Protein AF-A0A933CIS7-F1 (afdb_monomer_lite)

Foldseek 3Di:
DDDDPVNVVVVVQCVPVVSVVVVVVVVVVVVVVVVVVVVCVVVVHDPVRVVVVVVVVD

Secondary structure (DSSP, 8-state):
-PPPHHHHHHHHHTTSHHHHHHHHHHHHHHHHHHHHHHHHHHTT--HHHHHHHH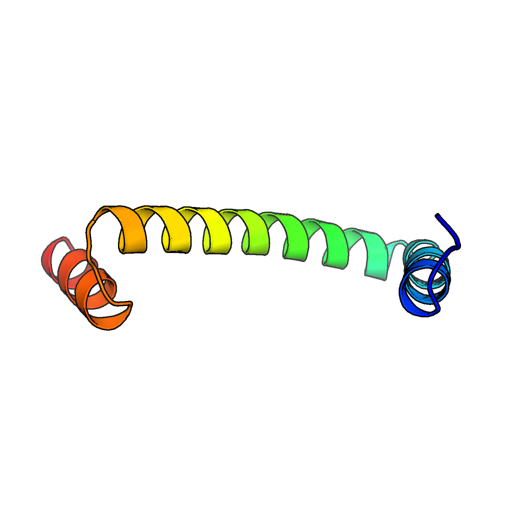HHT-

Sequence (58 aa):
MKKTNFDRYLEKQMQDPTFAARFKDAGEAWDVALQITALRQQAGLSQKDLARLLKGNS

pLDDT: mean 93.6, std 8.75, range [49.47, 98.06]

Structure (mmCIF, N/CA/C/O backbone):
data_AF-A0A933CIS7-F1
#
_entry.id   AF-A0A933CIS7-F1
#
loop_
_atom_site.group_PDB
_atom_site.id
_atom_site.type_symbol
_atom_site.label_atom_id
_atom_site.label_alt_id
_atom_site.label_comp_id
_atom_site.label_asym_id
_atom_site.label_entity_id
_atom_site.label_seq_id
_atom_site.pdbx_PDB_ins_code
_atom_site.Cartn_x
_atom_site.Cartn_y
_atom_site.Cartn_z
_atom_site.occupancy
_atom_site.B_iso_or_equiv
_atom_site.auth_seq_id
_atom_site.auth_comp_id
_atom_site.auth_asym_id
_atom_site.auth_atom_id
_atom_site.pdbx_PDB_model_num
ATOM 1 N N . MET A 1 1 ? 9.137 16.990 -15.913 1.00 78.88 1 MET A N 1
ATOM 2 C CA . MET A 1 1 ? 9.879 16.510 -14.721 1.00 78.88 1 MET A CA 1
ATOM 3 C C . MET A 1 1 ? 10.997 15.579 -15.167 1.00 78.88 1 MET A C 1
ATOM 5 O O . MET A 1 1 ? 10.840 14.921 -16.188 1.00 78.88 1 MET A O 1
ATOM 9 N N . LYS A 1 2 ? 12.127 15.548 -14.451 1.00 88.75 2 LYS A N 1
ATOM 10 C CA . LYS A 1 2 ? 13.261 14.659 -14.759 1.00 88.75 2 LYS A CA 1
ATOM 11 C C 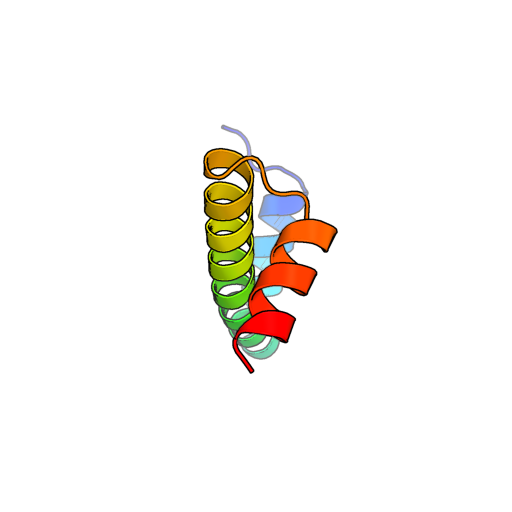. LYS A 1 2 ? 13.056 13.323 -14.033 1.00 88.75 2 LYS A C 1
ATOM 13 O O . LYS A 1 2 ? 12.713 13.352 -12.856 1.00 88.75 2 LYS A O 1
ATOM 18 N N . LYS A 1 3 ? 13.273 12.188 -14.710 1.00 91.88 3 LYS A N 1
ATOM 19 C CA . LYS A 1 3 ? 13.166 10.854 -14.091 1.00 91.88 3 LYS A CA 1
ATOM 20 C C . LYS A 1 3 ? 14.118 10.728 -12.903 1.00 91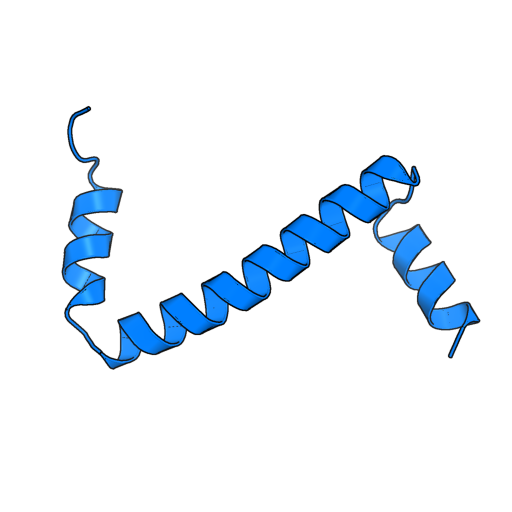.88 3 LYS A C 1
ATOM 22 O O . LYS A 1 3 ? 15.326 10.971 -13.030 1.00 91.88 3 LYS A O 1
ATOM 27 N N . THR A 1 4 ? 13.580 10.316 -11.767 1.00 96.31 4 THR A N 1
ATOM 28 C CA . THR A 1 4 ? 14.346 10.020 -10.560 1.00 96.31 4 THR A CA 1
ATOM 29 C C . THR A 1 4 ? 15.187 8.754 -10.749 1.00 96.31 4 THR A C 1
ATOM 31 O O . THR A 1 4 ? 15.099 8.047 -11.760 1.00 96.31 4 THR A O 1
ATOM 34 N N . ASN A 1 5 ? 16.062 8.467 -9.785 1.00 96.12 5 ASN A N 1
ATOM 35 C CA . ASN A 1 5 ? 16.752 7.176 -9.753 1.00 96.12 5 ASN A CA 1
ATOM 36 C C . ASN A 1 5 ? 15.757 6.024 -9.525 1.00 96.12 5 ASN A C 1
ATOM 38 O O . ASN A 1 5 ? 15.964 4.943 -10.069 1.00 96.12 5 ASN A O 1
ATOM 42 N N . PHE A 1 6 ? 14.669 6.271 -8.783 1.00 94.56 6 PHE A N 1
ATOM 43 C CA . PHE A 1 6 ? 13.615 5.286 -8.555 1.00 94.56 6 PHE A CA 1
ATOM 44 C C . PHE A 1 6 ? 12.839 4.980 -9.837 1.00 94.56 6 PHE A C 1
ATOM 46 O O . PHE A 1 6 ? 12.692 3.810 -10.163 1.00 94.56 6 PHE A O 1
ATOM 53 N N . ASP A 1 7 ? 12.452 5.995 -10.616 1.00 96.06 7 ASP A N 1
ATOM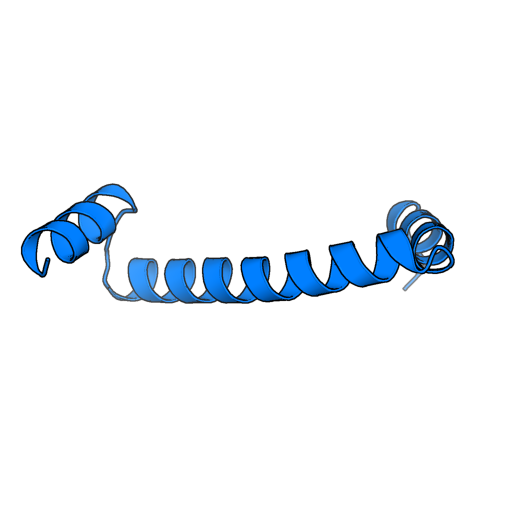 54 C CA . ASP A 1 7 ? 11.728 5.785 -11.882 1.00 96.06 7 ASP A CA 1
ATOM 55 C C . ASP A 1 7 ? 12.542 4.912 -12.844 1.00 96.06 7 ASP A C 1
ATOM 57 O O . ASP A 1 7 ? 12.034 3.954 -13.418 1.00 96.06 7 ASP A O 1
ATOM 61 N N . ARG A 1 8 ? 13.847 5.191 -12.965 1.00 96.94 8 ARG A N 1
ATOM 62 C CA . ARG A 1 8 ? 14.762 4.401 -13.805 1.00 96.94 8 ARG A CA 1
ATOM 63 C C . ARG A 1 8 ? 14.954 2.975 -13.291 1.00 96.94 8 ARG A C 1
ATOM 65 O O . ARG A 1 8 ? 15.057 2.047 -14.089 1.00 96.94 8 ARG A O 1
ATOM 72 N N . TYR A 1 9 ? 15.029 2.796 -11.973 1.00 96.12 9 TYR A N 1
ATOM 73 C CA . TYR A 1 9 ? 15.104 1.471 -11.361 1.00 96.12 9 TYR A CA 1
ATOM 74 C C . TYR A 1 9 ? 13.822 0.676 -11.616 1.00 96.12 9 TYR A C 1
ATOM 76 O O . TYR A 1 9 ? 13.895 -0.461 -12.077 1.00 96.12 9 TYR A O 1
ATOM 84 N N . LEU A 1 10 ? 12.664 1.288 -11.368 1.00 95.88 10 LEU A N 1
ATOM 85 C CA . LEU A 1 10 ? 11.363 0.656 -11.528 1.00 95.88 10 LEU A CA 1
ATOM 86 C C . LEU A 1 10 ? 11.132 0.248 -12.983 1.00 95.88 10 LEU A C 1
ATOM 88 O O . LEU A 1 10 ? 10.778 -0.895 -13.234 1.00 95.88 10 LEU A O 1
ATOM 92 N N . GLU A 1 11 ? 11.434 1.122 -13.945 1.00 96.56 11 GLU A N 1
ATOM 93 C CA . GLU A 1 11 ? 11.351 0.796 -15.375 1.00 96.56 11 GLU A CA 1
ATOM 94 C C . GLU A 1 11 ? 12.200 -0.419 -15.758 1.00 96.56 11 GLU A C 1
ATOM 96 O O . GLU A 1 11 ? 11.761 -1.246 -16.553 1.00 96.56 11 GLU A O 1
ATOM 101 N N . LYS A 1 12 ? 13.398 -0.559 -15.175 1.00 97.56 12 LYS A N 1
ATOM 102 C CA . LYS A 1 12 ? 14.249 -1.733 -15.395 1.00 97.56 12 LYS A CA 1
ATOM 103 C C . LYS A 1 12 ? 13.649 -2.996 -14.772 1.00 97.56 12 LYS A C 1
ATOM 105 O O . LYS A 1 12 ? 13.698 -4.048 -15.395 1.00 97.56 12 LYS A O 1
ATOM 110 N N . GLN A 1 13 ? 13.094 -2.907 -13.563 1.00 97.25 13 GLN A N 1
ATOM 111 C CA . GLN A 1 13 ? 12.473 -4.058 -12.896 1.00 97.25 13 GLN A CA 1
ATOM 112 C C . GLN A 1 13 ? 11.186 -4.509 -13.593 1.00 97.25 13 GLN A C 1
ATOM 114 O O . GLN A 1 13 ? 10.937 -5.702 -13.700 1.00 97.25 13 GLN A O 1
ATOM 119 N N . MET A 1 14 ? 10.407 -3.575 -14.144 1.00 97.25 14 MET A N 1
ATOM 120 C CA . MET A 1 14 ? 9.171 -3.876 -14.874 1.00 97.25 14 MET A CA 1
ATOM 121 C C . MET A 1 14 ? 9.393 -4.670 -16.172 1.00 97.25 14 MET A C 1
ATOM 123 O O . MET A 1 14 ? 8.426 -5.176 -16.736 1.00 97.25 14 MET A O 1
ATOM 127 N N . GLN A 1 15 ? 10.638 -4.802 -16.647 1.00 97.50 15 GLN A N 1
ATOM 128 C CA . GLN A 1 15 ? 10.980 -5.681 -17.773 1.00 97.50 15 GLN A CA 1
ATOM 129 C C . GLN A 1 15 ? 10.955 -7.168 -17.388 1.00 97.50 15 GLN A C 1
ATOM 131 O O . GLN A 1 15 ? 10.808 -8.011 -18.270 1.00 97.50 15 GLN A O 1
ATOM 136 N N . ASP A 1 16 ? 11.090 -7.500 -16.099 1.00 98.06 16 ASP A N 1
ATOM 137 C CA . ASP A 1 16 ? 10.903 -8.863 -15.607 1.00 98.06 16 ASP A CA 1
ATOM 138 C C . ASP A 1 16 ? 9.397 -9.134 -15.420 1.00 98.06 16 ASP A C 1
ATOM 140 O O . ASP A 1 16 ? 8.760 -8.507 -14.565 1.00 98.06 16 ASP A O 1
ATOM 144 N N . PRO A 1 17 ? 8.801 -10.074 -16.177 1.00 96.88 17 PRO A N 1
ATOM 145 C CA . PRO A 1 17 ? 7.374 -10.371 -16.084 1.00 96.88 17 PRO A CA 1
ATOM 146 C C . PRO A 1 17 ? 6.960 -10.898 -14.703 1.00 96.88 17 PRO A C 1
ATOM 148 O O . PRO A 1 17 ? 5.836 -10.649 -14.265 1.00 96.88 17 PRO A O 1
ATOM 151 N N . THR A 1 18 ? 7.859 -11.573 -13.981 1.00 97.62 18 THR A N 1
ATOM 152 C CA . THR A 1 18 ? 7.592 -12.058 -12.618 1.00 97.62 18 THR A CA 1
ATOM 153 C C . THR A 1 18 ? 7.483 -10.893 -11.644 1.00 97.62 18 THR A C 1
ATOM 155 O O . THR A 1 18 ? 6.593 -10.861 -10.789 1.00 97.62 18 THR A O 1
ATOM 158 N N . PHE A 1 19 ? 8.380 -9.914 -11.777 1.00 97.00 19 PHE A N 1
ATOM 159 C CA . PHE A 1 19 ? 8.323 -8.688 -10.993 1.00 97.00 19 PHE A CA 1
ATOM 160 C C . PHE A 1 19 ? 7.062 -7.892 -11.330 1.00 97.00 19 PHE A C 1
ATOM 162 O O . PHE A 1 19 ? 6.345 -7.488 -10.419 1.00 97.00 19 PHE A O 1
ATOM 169 N N . ALA A 1 20 ? 6.757 -7.715 -12.618 1.00 97.19 20 ALA A N 1
ATOM 170 C CA . ALA A 1 20 ? 5.598 -6.953 -13.071 1.00 97.19 20 ALA A CA 1
ATOM 171 C C . ALA A 1 20 ? 4.274 -7.525 -12.538 1.00 97.19 20 ALA A C 1
ATOM 173 O O . ALA A 1 20 ? 3.433 -6.764 -12.059 1.00 97.19 20 ALA A O 1
ATOM 174 N N . ALA A 1 21 ? 4.110 -8.853 -12.561 1.00 96.69 21 ALA A N 1
ATOM 175 C CA . ALA A 1 21 ? 2.928 -9.515 -12.009 1.00 96.69 21 ALA A CA 1
ATOM 176 C C . ALA A 1 21 ? 2.783 -9.244 -10.503 1.00 96.69 21 ALA A C 1
ATOM 178 O O . ALA A 1 21 ? 1.765 -8.723 -10.056 1.00 96.69 21 ALA A O 1
ATOM 179 N N . ARG A 1 22 ? 3.848 -9.480 -9.728 1.00 96.62 22 ARG A N 1
ATOM 180 C CA . ARG A 1 22 ? 3.840 -9.235 -8.277 1.00 96.62 22 ARG A CA 1
ATOM 181 C C . ARG A 1 22 ? 3.640 -7.763 -7.928 1.00 96.62 22 ARG A C 1
ATOM 183 O O . ARG A 1 22 ? 3.009 -7.456 -6.922 1.00 96.62 22 ARG A O 1
ATOM 190 N N . PHE A 1 23 ? 4.201 -6.857 -8.725 1.00 95.44 23 PHE A N 1
ATOM 191 C CA . PHE A 1 23 ? 4.051 -5.419 -8.537 1.00 95.44 23 PHE A CA 1
ATOM 192 C C . PHE A 1 23 ? 2.600 -4.982 -8.756 1.00 95.44 23 PHE A C 1
ATOM 194 O O . PHE A 1 23 ? 2.085 -4.186 -7.975 1.00 95.44 23 PHE A O 1
ATOM 201 N N . LYS A 1 24 ? 1.925 -5.545 -9.766 1.00 94.50 24 LYS A N 1
ATOM 202 C CA . LYS A 1 24 ? 0.498 -5.314 -10.004 1.00 94.50 24 LYS A CA 1
ATOM 20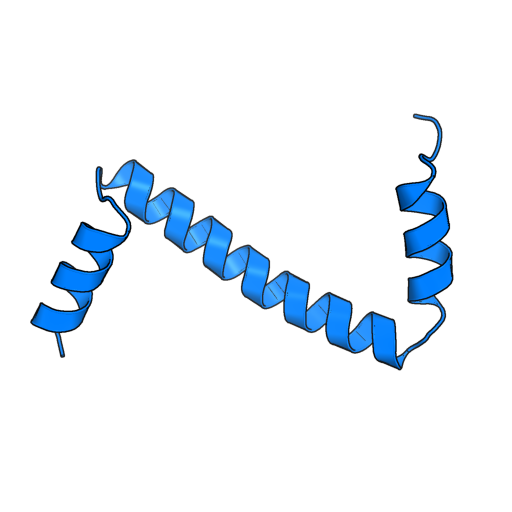3 C C . LYS A 1 24 ? -0.352 -5.795 -8.824 1.00 94.50 24 LYS A C 1
ATOM 205 O O . LYS A 1 24 ? -1.118 -5.001 -8.286 1.00 94.50 24 LYS A O 1
ATOM 210 N N . ASP A 1 25 ?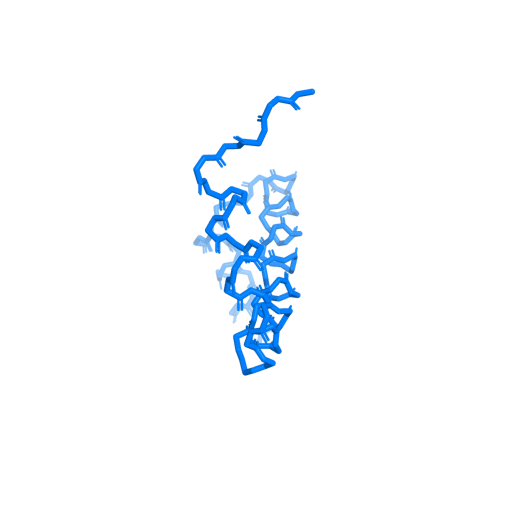 -0.159 -7.037 -8.384 1.00 94.75 25 ASP A N 1
ATOM 211 C CA . ASP A 1 25 ? -0.919 -7.616 -7.266 1.00 94.75 25 ASP A CA 1
ATOM 212 C C . ASP A 1 25 ? -0.713 -6.810 -5.971 1.00 94.75 25 ASP A C 1
ATOM 214 O O . ASP A 1 25 ? -1.650 -6.534 -5.220 1.00 94.75 25 ASP A O 1
ATOM 218 N N . ALA A 1 26 ? 0.527 -6.376 -5.721 1.00 93.81 26 ALA A N 1
ATOM 219 C CA . ALA A 1 26 ? 0.846 -5.513 -4.591 1.00 93.81 26 ALA A CA 1
ATOM 220 C C . ALA A 1 26 ? 0.179 -4.134 -4.705 1.00 93.81 26 ALA A C 1
ATOM 222 O O . ALA A 1 26 ? -0.218 -3.581 -3.681 1.00 93.81 26 ALA A O 1
ATOM 223 N N . GLY A 1 27 ? 0.050 -3.591 -5.919 1.00 93.25 27 GLY A N 1
ATOM 224 C CA . GLY A 1 27 ? -0.661 -2.343 -6.190 1.00 93.25 27 GLY A CA 1
ATOM 225 C C . GLY A 1 27 ? -2.141 -2.425 -5.817 1.00 93.25 27 GLY A C 1
ATOM 226 O O . GLY A 1 27 ? -2.633 -1.562 -5.097 1.00 93.25 27 GLY A O 1
ATOM 227 N N . GLU A 1 28 ? -2.823 -3.503 -6.207 1.00 93.25 28 GLU A N 1
ATOM 228 C CA . GLU A 1 28 ? -4.240 -3.719 -5.876 1.00 93.25 28 GLU A CA 1
ATOM 229 C C . GLU A 1 28 ? -4.462 -3.826 -4.356 1.00 93.25 28 GLU A C 1
ATOM 231 O O . GLU A 1 28 ? -5.363 -3.194 -3.798 1.00 93.25 28 GLU A O 1
ATOM 236 N N . ALA A 1 29 ? -3.596 -4.563 -3.652 1.00 94.00 29 ALA A N 1
ATOM 237 C CA . ALA A 1 29 ? -3.645 -4.648 -2.191 1.00 94.00 29 ALA A CA 1
ATOM 238 C C . ALA A 1 29 ? -3.366 -3.291 -1.515 1.00 94.00 29 ALA A C 1
ATOM 240 O O . ALA A 1 29 ? -3.987 -2.953 -0.501 1.00 94.00 29 ALA A O 1
ATOM 241 N N . TRP A 1 30 ? -2.447 -2.503 -2.080 1.00 93.38 30 TRP A N 1
ATOM 242 C CA . TRP A 1 30 ? -2.145 -1.154 -1.610 1.00 93.38 30 TRP A CA 1
ATOM 243 C C . TRP A 1 30 ? -3.329 -0.202 -1.775 1.00 93.38 30 TRP A C 1
ATOM 245 O O . TRP A 1 30 ? -3.637 0.534 -0.836 1.00 93.38 30 TRP A O 1
ATOM 255 N N . ASP A 1 31 ? -4.032 -0.250 -2.906 1.00 95.19 31 ASP A N 1
ATOM 256 C CA . ASP A 1 31 ? -5.216 0.578 -3.146 1.00 95.19 31 ASP A CA 1
ATOM 257 C C . ASP A 1 31 ? -6.314 0.299 -2.113 1.00 95.19 31 ASP A C 1
ATOM 259 O O . ASP A 1 31 ? -6.878 1.231 -1.532 1.00 95.19 31 ASP A O 1
ATOM 263 N N . VAL A 1 32 ? -6.565 -0.975 -1.796 1.00 95.50 32 VAL A N 1
ATOM 264 C CA . VAL A 1 32 ? -7.518 -1.359 -0.741 1.00 95.50 32 VAL A CA 1
ATOM 265 C C . VAL A 1 32 ? -7.072 -0.834 0.628 1.00 95.50 32 VAL A C 1
ATOM 267 O O . VAL A 1 32 ? -7.881 -0.284 1.380 1.00 95.50 32 VAL A O 1
ATOM 270 N N . ALA A 1 33 ? -5.783 -0.943 0.963 1.00 95.69 33 ALA A N 1
ATOM 271 C CA . ALA A 1 33 ? -5.255 -0.434 2.230 1.00 95.69 33 ALA A CA 1
ATOM 272 C C . ALA A 1 33 ? -5.397 1.096 2.356 1.00 95.69 33 ALA A C 1
ATOM 274 O O . ALA A 1 33 ? -5.724 1.605 3.438 1.00 95.69 33 ALA A O 1
ATOM 275 N N . LEU A 1 34 ? -5.199 1.835 1.259 1.00 96.94 34 LEU A N 1
ATOM 276 C CA . LEU A 1 34 ? -5.409 3.284 1.205 1.00 96.94 34 LEU A CA 1
ATOM 277 C C . LEU A 1 34 ? -6.888 3.644 1.369 1.00 96.94 34 LEU A C 1
ATOM 279 O O . LEU A 1 34 ? -7.205 4.538 2.156 1.00 96.94 34 LEU A O 1
ATOM 283 N N . GLN A 1 35 ? -7.794 2.917 0.712 1.00 96.75 35 GLN A N 1
ATOM 284 C CA . GLN A 1 35 ? -9.239 3.114 0.862 1.00 96.75 35 GLN A CA 1
ATOM 285 C C . GLN A 1 35 ? -9.695 2.876 2.308 1.00 96.75 35 GLN A C 1
ATOM 287 O O . GLN A 1 35 ? -10.367 3.728 2.888 1.00 96.75 35 GLN A O 1
ATOM 292 N N . ILE A 1 36 ? -9.268 1.776 2.939 1.00 96.56 36 ILE A N 1
ATOM 293 C CA . ILE A 1 36 ? -9.575 1.492 4.352 1.00 96.56 36 ILE A CA 1
ATOM 294 C C . ILE A 1 36 ? -9.007 2.586 5.264 1.00 96.56 36 ILE A C 1
ATOM 296 O O . ILE A 1 36 ? -9.663 3.009 6.218 1.00 96.56 36 ILE A O 1
ATOM 300 N N . THR A 1 37 ? -7.800 3.077 4.969 1.00 97.31 37 THR A N 1
ATOM 301 C CA . THR A 1 37 ? -7.174 4.164 5.731 1.00 97.31 37 THR A CA 1
ATOM 302 C C . THR A 1 37 ? -7.968 5.466 5.623 1.00 97.31 37 THR A C 1
ATOM 304 O O . THR A 1 37 ? -8.193 6.123 6.640 1.00 97.31 37 THR A O 1
ATOM 307 N N . ALA A 1 38 ? -8.440 5.822 4.428 1.00 97.62 38 ALA A N 1
ATOM 308 C CA . ALA A 1 38 ? -9.278 6.999 4.232 1.00 97.62 38 ALA A CA 1
ATOM 309 C C . ALA A 1 38 ? -10.618 6.859 4.973 1.00 97.62 38 ALA A C 1
ATOM 311 O O . ALA A 1 38 ? -11.000 7.753 5.728 1.00 97.62 38 ALA A O 1
ATOM 312 N N . LEU A 1 39 ? -11.287 5.709 4.840 1.00 97.81 39 LEU A N 1
ATOM 313 C CA . LEU A 1 39 ? -12.566 5.437 5.500 1.00 97.81 39 LEU A CA 1
ATOM 314 C C . LEU A 1 39 ? -12.450 5.479 7.029 1.00 97.81 39 LEU A C 1
ATOM 316 O O . LEU A 1 39 ? -13.263 6.129 7.687 1.00 97.81 39 LEU A O 1
ATOM 320 N N . ARG A 1 40 ? -11.418 4.850 7.619 1.00 97.75 40 ARG A N 1
ATOM 321 C CA . ARG A 1 40 ? -11.223 4.895 9.080 1.00 97.75 40 ARG A CA 1
ATOM 322 C C . ARG A 1 40 ? -10.969 6.324 9.558 1.00 97.75 40 ARG A C 1
ATOM 324 O O . ARG A 1 40 ? -11.488 6.707 10.597 1.00 97.75 40 ARG A O 1
ATOM 331 N N . GLN A 1 41 ? -10.200 7.118 8.808 1.00 97.50 41 GLN A N 1
ATOM 332 C CA . GLN A 1 41 ? -9.901 8.503 9.176 1.00 97.50 41 GLN A CA 1
ATOM 333 C C . GLN A 1 41 ? -11.153 9.378 9.110 1.00 97.50 41 GLN A C 1
ATOM 335 O O . GLN A 1 41 ? -11.409 10.126 10.050 1.00 97.50 41 GLN A O 1
ATOM 340 N N . GLN A 1 42 ? -11.961 9.238 8.056 1.00 97.69 42 GLN A N 1
ATOM 341 C CA . GLN A 1 42 ? -13.246 9.932 7.922 1.00 97.69 42 GLN A CA 1
ATOM 342 C C . GLN A 1 42 ? -14.217 9.575 9.054 1.00 97.69 42 GLN A C 1
ATOM 344 O O . GLN A 1 42 ? -14.931 10.442 9.547 1.00 97.69 42 GLN A O 1
ATOM 349 N N . ALA A 1 43 ? -14.203 8.320 9.507 1.00 96.94 43 ALA A N 1
ATOM 350 C CA . ALA A 1 43 ? -15.004 7.849 10.633 1.00 96.94 43 ALA A CA 1
ATOM 351 C C . ALA A 1 43 ? -14.404 8.175 12.020 1.00 96.94 43 ALA A C 1
ATOM 353 O O . ALA A 1 43 ? -14.980 7.791 13.035 1.00 96.94 43 ALA A O 1
ATOM 354 N N . GLY A 1 44 ? -13.242 8.840 12.095 1.00 97.50 44 GLY A N 1
ATOM 355 C CA . GLY A 1 44 ? -12.563 9.138 13.363 1.00 97.50 44 GLY A CA 1
ATOM 356 C C . GLY A 1 44 ? -11.990 7.907 14.082 1.00 97.50 44 GLY A C 1
ATOM 357 O O . GLY A 1 44 ? -11.756 7.947 15.287 1.00 97.50 44 GLY A O 1
ATOM 358 N N . LEU A 1 45 ? -11.763 6.808 13.358 1.00 97.75 45 LEU A N 1
ATOM 359 C CA . LEU A 1 45 ? -11.310 5.524 13.890 1.00 97.75 45 LEU A CA 1
ATOM 360 C C . LEU A 1 45 ? -9.783 5.368 13.808 1.00 97.75 45 LEU A C 1
ATOM 362 O O . LEU A 1 45 ? -9.148 5.504 12.750 1.00 97.75 45 LEU A O 1
ATOM 366 N N . SER A 1 46 ? -9.176 4.960 14.924 1.00 97.06 46 SER A N 1
ATOM 367 C CA . SER A 1 46 ? -7.845 4.352 14.892 1.00 97.06 46 SER A CA 1
ATOM 368 C C . SER A 1 46 ? -7.907 2.942 14.289 1.00 97.06 46 SER A C 1
ATOM 370 O O . SER A 1 46 ? -8.969 2.321 14.207 1.00 97.06 46 SER A O 1
ATOM 372 N N . GLN A 1 47 ? -6.752 2.377 13.920 1.00 95.75 47 GLN A N 1
ATOM 373 C CA . GLN A 1 47 ? -6.686 0.977 13.478 1.00 95.75 47 GLN A CA 1
ATOM 374 C C . GLN A 1 47 ? -7.202 0.006 14.558 1.00 95.75 47 GLN A C 1
ATOM 376 O O . GLN A 1 47 ? -7.824 -1.006 14.242 1.00 95.75 47 GLN A O 1
ATOM 381 N N . LYS A 1 48 ? -6.983 0.327 15.843 1.00 96.31 48 LYS A N 1
ATOM 382 C CA . LYS A 1 48 ? -7.491 -0.460 16.975 1.00 96.31 48 LYS A CA 1
ATOM 383 C C . LYS A 1 48 ? -9.017 -0.388 17.068 1.00 96.31 48 LYS A C 1
ATOM 385 O O . LYS A 1 48 ? -9.644 -1.392 17.391 1.00 96.31 48 LYS A O 1
ATOM 390 N N . ASP A 1 49 ? -9.610 0.769 16.788 1.00 96.38 49 ASP A N 1
ATOM 391 C CA . ASP A 1 49 ? -11.067 0.949 16.814 1.00 96.38 49 ASP A CA 1
ATOM 392 C C . ASP A 1 49 ? -11.733 0.184 15.679 1.00 96.38 49 ASP A C 1
ATOM 394 O O . ASP A 1 49 ? -12.670 -0.571 15.925 1.00 96.38 49 ASP A O 1
ATOM 398 N N . LEU A 1 50 ? -11.177 0.287 14.469 1.00 95.38 50 LEU A N 1
ATOM 399 C CA . LEU A 1 50 ? -11.623 -0.499 13.322 1.00 95.38 50 LEU A CA 1
ATOM 400 C C . LEU A 1 50 ? -11.559 -2.006 13.617 1.00 95.38 50 LEU A C 1
ATOM 402 O O . LEU A 1 50 ? -12.525 -2.726 13.382 1.00 95.38 50 LEU A O 1
ATOM 406 N N . ALA A 1 51 ? -10.454 -2.485 14.197 1.00 95.19 51 ALA A N 1
ATOM 407 C CA . ALA A 1 51 ? -10.314 -3.892 14.565 1.00 95.19 51 ALA A CA 1
ATOM 408 C C . ALA A 1 51 ? -11.343 -4.338 15.620 1.00 95.19 51 ALA A C 1
ATOM 410 O O . ALA A 1 51 ? -11.838 -5.462 15.551 1.00 95.19 51 ALA A O 1
ATOM 411 N N . ARG A 1 52 ? -11.681 -3.477 16.591 1.00 95.50 52 ARG A N 1
ATOM 412 C CA . ARG A 1 52 ? -12.744 -3.757 17.571 1.00 95.50 52 ARG A CA 1
ATOM 413 C C . ARG A 1 52 ? -14.119 -3.836 16.906 1.00 95.50 52 ARG A C 1
ATOM 415 O O . ARG A 1 52 ? -14.869 -4.752 17.221 1.00 95.50 52 ARG A O 1
ATOM 422 N N . LEU A 1 53 ? -14.415 -2.931 15.972 1.00 93.88 53 LEU A N 1
ATOM 423 C CA . LEU A 1 53 ? -15.678 -2.905 15.229 1.00 93.88 53 LEU A CA 1
ATOM 424 C C . LEU A 1 53 ? -15.868 -4.168 14.377 1.00 93.88 53 LEU A C 1
ATOM 426 O O . LEU A 1 53 ? -16.936 -4.767 14.404 1.00 93.88 53 LEU A O 1
ATOM 430 N N . LEU A 1 54 ? -14.822 -4.618 13.677 1.00 92.69 54 LEU A N 1
ATOM 431 C CA . LEU A 1 54 ? -14.887 -5.826 12.846 1.00 92.69 54 LEU A CA 1
ATOM 432 C C . LEU A 1 54 ? -15.031 -7.110 13.678 1.00 92.69 54 LEU A C 1
ATOM 434 O O . LEU A 1 54 ? -15.785 -8.000 13.300 1.00 92.69 54 LEU A O 1
ATOM 438 N N . LYS A 1 55 ? -14.363 -7.189 14.838 1.00 88.38 55 LYS A N 1
ATOM 439 C CA . LYS A 1 55 ? -14.497 -8.328 15.764 1.00 88.38 55 LYS A CA 1
ATOM 440 C C . LYS A 1 55 ? -15.870 -8.414 16.435 1.00 88.38 55 LYS A C 1
ATOM 442 O O . LYS A 1 55 ? -16.265 -9.502 16.824 1.00 88.38 55 LYS A O 1
ATOM 447 N N . GLY A 1 56 ? -16.567 -7.288 16.602 1.00 70.19 56 GLY A N 1
ATOM 448 C CA . GLY A 1 56 ? -17.922 -7.246 17.166 1.00 70.19 56 GLY A CA 1
ATOM 449 C C . GLY A 1 56 ? -19.031 -7.613 16.173 1.00 70.19 56 GLY A C 1
ATOM 450 O O . GLY A 1 56 ? -20.160 -7.826 16.596 1.00 70.19 56 GLY A O 1
ATOM 451 N N . ASN A 1 57 ? -18.701 -7.693 14.881 1.00 58.34 57 ASN A N 1
ATOM 452 C CA . ASN A 1 57 ? -19.607 -8.050 13.785 1.00 58.34 57 ASN A CA 1
ATOM 453 C C . ASN A 1 57 ? -19.276 -9.430 13.171 1.00 58.34 57 ASN A C 1
ATOM 455 O O . ASN A 1 57 ? -19.713 -9.711 12.056 1.00 58.34 57 ASN A O 1
ATOM 459 N N . SER A 1 58 ? -18.454 -10.241 13.851 1.00 49.47 58 SER A N 1
ATOM 460 C CA . SER A 1 58 ? -18.094 -11.613 13.449 1.00 49.47 58 SER A CA 1
ATOM 461 C C . SER A 1 58 ? -18.953 -12.651 14.159 1.00 49.47 58 SER A C 1
ATOM 463 O O . SER A 1 58 ? -19.235 -12.438 15.359 1.00 49.47 58 SER A O 1
#

Radius of gyration: 17.28 Å; chains: 1; bounding box: 36×29×35 Å